Protein AF-A0A4U0VPU5-F1 (afdb_monomer)

InterPro domains:
  IPR032088 Starter unit:ACP transacylase, SAT domain [PF16073] (2-83)

Nearest PDB structures (foldseek):
  8cg5-assembly1_B  TM=8.600E-01  e=5.304E-02  Cercospora nicotianae
  8by8-assembly1_B  TM=8.426E-01  e=6.270E-02  Cercospora nicotianae
  6fij-assembly1_A  TM=8.387E-01  e=8.287E-02  Cercospora nicotianae
  4lqk-assembly2_A  TM=2.376E-01  e=9.502E+00  Vaccinia virus WR

Solvent-accessible surface area (backbone atoms only — not comparable to full-atom values): 4983 Å² total; per-residue (Å²): 130,68,65,62,57,52,57,51,42,51,57,56,72,67,53,77,88,41,67,70,55,46,52,49,52,53,52,52,49,51,52,52,54,52,54,46,69,70,43,59,73,87,55,38,72,29,51,81,91,60,94,46,68,66,52,44,62,70,56,40,73,90,40,79,41,28,68,63,52,50,52,54,54,49,52,50,40,56,52,45,65,71,73,106

Sequence (84 aa):
MTLAFKADLVRLLHIKENATLQSLFDHVSFALEDEISSLPADEQQWFPRFSTIVDLVEALDGIKGAPAVRFALLCMYQLGRWIL

pLDDT: mean 90.87, std 7.63, range [46.28, 96.31]

Organism: NCBI:txid329884

Structure (mmCIF, N/CA/C/O backbone):
data_AF-A0A4U0VPU5-F1
#
_entry.id   AF-A0A4U0VPU5-F1
#
loop_
_atom_site.group_PDB
_atom_site.id
_atom_site.type_symbol
_atom_site.label_atom_id
_atom_site.label_alt_id
_atom_site.label_comp_id
_atom_site.label_asym_id
_atom_site.label_entity_id
_atom_site.label_seq_id
_atom_site.pdbx_PDB_ins_code
_atom_site.Cartn_x
_atom_site.Cartn_y
_atom_site.Cartn_z
_atom_site.occupancy
_atom_site.B_iso_or_equiv
_atom_site.auth_seq_id
_atom_site.auth_comp_id
_atom_site.auth_asym_id
_atom_site.auth_atom_id
_atom_site.pdbx_PDB_model_num
ATOM 1 N N . MET A 1 1 ? 12.424 9.500 9.447 1.00 46.28 1 MET A N 1
ATOM 2 C CA . MET A 1 1 ? 12.990 8.295 8.792 1.00 46.28 1 MET A CA 1
ATOM 3 C C . MET A 1 1 ? 12.034 7.601 7.810 1.00 46.28 1 MET A C 1
ATOM 5 O O . MET A 1 1 ? 12.515 6.848 6.982 1.00 46.28 1 MET A O 1
ATOM 9 N N . THR A 1 2 ? 10.722 7.871 7.819 1.00 58.22 2 THR A N 1
ATOM 10 C CA . THR A 1 2 ? 9.733 7.258 6.900 1.00 58.22 2 THR A CA 1
ATOM 11 C C . THR A 1 2 ? 9.658 7.886 5.500 1.00 58.22 2 THR A C 1
ATOM 13 O O . THR A 1 2 ? 9.185 7.234 4.575 1.00 58.22 2 THR A O 1
ATOM 16 N N . LEU A 1 3 ? 10.131 9.127 5.321 1.00 62.41 3 LEU A N 1
ATOM 17 C CA . LEU A 1 3 ? 10.025 9.856 4.047 1.00 62.41 3 LEU A CA 1
ATOM 18 C C . LEU A 1 3 ? 10.855 9.228 2.912 1.00 62.41 3 LEU A C 1
ATOM 20 O O . LEU A 1 3 ? 10.403 9.191 1.773 1.00 62.41 3 LEU A O 1
ATOM 24 N N . ALA A 1 4 ? 12.049 8.713 3.233 1.00 76.81 4 ALA A N 1
ATOM 25 C CA . ALA A 1 4 ? 12.961 8.130 2.246 1.00 76.81 4 ALA A CA 1
ATOM 26 C C . ALA A 1 4 ? 12.344 6.897 1.572 1.00 76.81 4 ALA A C 1
ATOM 28 O O . ALA A 1 4 ? 12.304 6.814 0.350 1.00 76.81 4 ALA A O 1
ATOM 29 N N . PHE A 1 5 ? 11.752 6.006 2.372 1.00 85.00 5 PHE A N 1
ATOM 30 C CA . PHE A 1 5 ? 11.053 4.827 1.871 1.00 85.00 5 PHE A CA 1
ATOM 31 C C . PHE A 1 5 ? 9.896 5.186 0.925 1.00 85.00 5 PHE A C 1
ATOM 33 O O . PHE A 1 5 ? 9.778 4.580 -0.135 1.00 85.00 5 PHE A O 1
ATOM 40 N N . LYS A 1 6 ? 9.061 6.178 1.273 1.00 89.00 6 LYS A N 1
ATOM 41 C CA . LYS A 1 6 ? 7.939 6.587 0.413 1.00 89.00 6 LYS A CA 1
ATOM 42 C C . LYS A 1 6 ? 8.430 7.056 -0.953 1.00 89.00 6 LYS A C 1
ATOM 44 O O . LYS A 1 6 ? 7.923 6.602 -1.971 1.00 89.00 6 LYS A O 1
ATOM 49 N N . ALA A 1 7 ? 9.440 7.926 -0.969 1.00 90.56 7 ALA A N 1
ATOM 50 C CA . ALA A 1 7 ? 10.022 8.430 -2.209 1.00 90.56 7 ALA A CA 1
ATOM 51 C C . ALA A 1 7 ? 10.657 7.307 -3.048 1.00 90.56 7 ALA A C 1
ATOM 53 O O . ALA A 1 7 ? 10.543 7.305 -4.273 1.00 90.56 7 ALA A O 1
ATOM 54 N N . ASP A 1 8 ? 11.306 6.336 -2.404 1.00 92.88 8 ASP A N 1
ATOM 55 C CA . ASP A 1 8 ? 11.910 5.188 -3.084 1.00 92.88 8 ASP A CA 1
ATOM 56 C C . ASP A 1 8 ? 10.858 4.233 -3.660 1.00 92.88 8 ASP A C 1
ATOM 58 O O . ASP A 1 8 ? 10.997 3.790 -4.800 1.00 92.88 8 ASP A O 1
ATOM 62 N N . LEU A 1 9 ? 9.779 3.960 -2.921 1.00 93.19 9 LEU A N 1
ATOM 63 C CA . LEU A 1 9 ? 8.664 3.148 -3.405 1.00 93.19 9 LEU A CA 1
ATOM 64 C C . LEU A 1 9 ? 7.934 3.835 -4.562 1.00 93.19 9 LEU A C 1
ATOM 66 O O . LEU A 1 9 ? 7.667 3.191 -5.571 1.00 93.19 9 LEU A O 1
ATOM 70 N N . VAL A 1 10 ? 7.668 5.141 -4.470 1.00 93.88 10 VAL A N 1
ATOM 71 C CA . VAL A 1 10 ? 7.060 5.890 -5.580 1.00 93.88 10 VAL A CA 1
ATOM 72 C C . VAL A 1 10 ? 7.937 5.800 -6.825 1.00 93.88 10 VAL A C 1
ATOM 74 O O . VAL A 1 10 ? 7.423 5.507 -7.901 1.00 93.88 10 VAL A O 1
ATOM 77 N N . ARG A 1 11 ? 9.261 5.960 -6.703 1.00 93.88 11 ARG A N 1
ATOM 78 C CA . ARG A 1 11 ? 10.184 5.767 -7.836 1.00 93.88 11 ARG A CA 1
ATOM 79 C C . ARG A 1 11 ? 10.098 4.362 -8.430 1.00 93.88 11 ARG A C 1
ATOM 81 O O . ARG A 1 11 ? 10.100 4.226 -9.648 1.00 93.88 11 ARG A O 1
ATOM 88 N N . LEU A 1 12 ? 9.974 3.340 -7.588 1.00 94.31 12 LEU A N 1
ATOM 89 C CA . LEU A 1 12 ? 9.827 1.955 -8.027 1.00 94.31 12 LEU A CA 1
ATOM 90 C 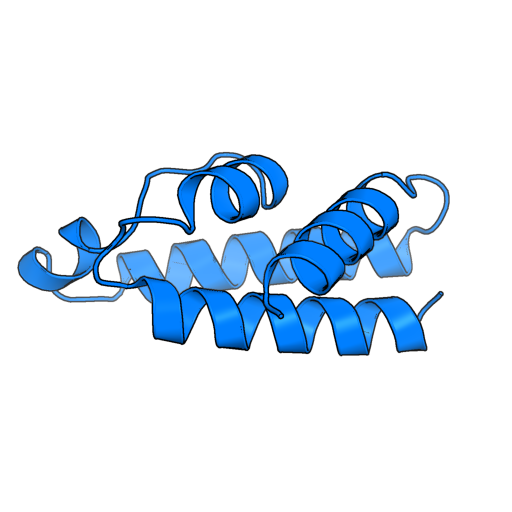C . LEU A 1 12 ? 8.507 1.717 -8.791 1.00 94.31 12 LEU A C 1
ATOM 92 O O . LEU A 1 12 ? 8.513 1.058 -9.826 1.00 94.31 12 LEU A O 1
ATOM 96 N N . LEU A 1 13 ? 7.395 2.303 -8.333 1.00 93.50 13 LEU A N 1
ATOM 97 C CA . LEU A 1 13 ? 6.065 2.200 -8.965 1.00 93.50 13 LEU A CA 1
ATOM 98 C C . LEU A 1 13 ? 5.995 2.842 -10.365 1.00 93.50 13 LEU A C 1
ATOM 100 O O . LEU A 1 13 ? 5.133 2.483 -11.180 1.00 93.50 13 LEU A O 1
ATOM 104 N N . HIS A 1 14 ? 6.899 3.783 -10.652 1.00 94.44 14 HIS A N 1
ATOM 105 C CA . HIS A 1 14 ? 7.006 4.448 -11.952 1.00 94.44 14 HIS A CA 1
ATOM 106 C C . HIS A 1 14 ? 7.729 3.609 -13.018 1.00 94.44 14 HIS A C 1
ATOM 108 O O . HIS A 1 14 ? 7.645 3.958 -14.192 1.00 94.44 14 HIS A O 1
ATOM 114 N N . ILE A 1 15 ? 8.396 2.507 -12.655 1.00 93.75 15 ILE A N 1
ATOM 115 C CA . ILE A 1 15 ? 9.066 1.618 -13.617 1.00 93.75 15 ILE A CA 1
ATOM 116 C C . ILE A 1 15 ? 8.003 0.801 -14.352 1.00 93.75 15 ILE A C 1
ATOM 118 O O . ILE A 1 15 ? 7.443 -0.130 -13.778 1.00 93.75 15 ILE A O 1
ATOM 122 N N . LYS A 1 16 ? 7.710 1.140 -15.611 1.00 91.62 16 LYS A N 1
ATOM 123 C CA . LYS A 1 16 ? 6.650 0.491 -16.411 1.00 91.62 16 LYS A CA 1
ATOM 124 C C . LYS A 1 16 ? 7.170 -0.604 -17.335 1.00 91.62 16 LYS A C 1
ATOM 126 O O . LYS A 1 16 ? 6.389 -1.403 -17.839 1.00 91.62 16 LYS A O 1
ATOM 131 N N . GLU A 1 17 ? 8.481 -0.678 -17.520 1.00 93.25 17 GLU A N 1
ATOM 132 C CA . GLU A 1 17 ? 9.134 -1.586 -18.462 1.00 93.25 17 GLU A CA 1
ATOM 133 C C . GLU A 1 17 ? 9.314 -3.013 -17.913 1.00 93.25 17 GLU A C 1
ATOM 135 O O . GLU A 1 17 ? 9.700 -3.913 -18.656 1.00 93.25 17 GLU A O 1
ATOM 140 N N . ASN A 1 18 ? 9.028 -3.250 -16.627 1.00 94.38 18 ASN A N 1
ATOM 141 C CA . ASN A 1 18 ? 9.171 -4.559 -15.988 1.00 94.38 18 ASN A CA 1
ATOM 142 C C . ASN A 1 18 ? 7.795 -5.188 -15.702 1.00 94.38 18 ASN A C 1
ATOM 144 O O . ASN A 1 18 ? 7.124 -4.830 -14.735 1.00 94.38 18 ASN A O 1
ATOM 148 N N . ALA A 1 19 ? 7.392 -6.153 -16.535 1.00 95.12 19 ALA A N 1
ATOM 149 C CA . ALA A 1 19 ? 6.094 -6.826 -16.435 1.00 95.12 19 ALA A CA 1
ATOM 150 C C . ALA A 1 19 ? 5.905 -7.603 -15.118 1.00 95.12 19 ALA A C 1
ATOM 152 O O . ALA A 1 19 ? 4.814 -7.593 -14.552 1.00 95.12 19 ALA A O 1
ATOM 153 N N . THR A 1 20 ? 6.962 -8.234 -14.598 1.00 95.44 20 THR A N 1
ATOM 154 C CA . THR A 1 20 ? 6.920 -8.950 -13.311 1.00 95.44 20 THR A CA 1
ATOM 155 C C . THR A 1 20 ? 6.679 -7.979 -12.160 1.00 95.44 20 THR A C 1
ATOM 157 O O . THR A 1 20 ? 5.889 -8.254 -11.259 1.00 95.44 20 THR A O 1
ATOM 160 N N . LEU A 1 21 ? 7.332 -6.817 -12.211 1.00 94.75 21 LEU A N 1
ATOM 161 C CA . LEU A 1 21 ? 7.172 -5.764 -11.219 1.00 94.75 21 LEU A CA 1
ATOM 162 C C . LEU A 1 21 ? 5.765 -5.145 -11.276 1.00 94.75 21 LEU A C 1
ATOM 164 O O . LEU A 1 21 ? 5.156 -4.949 -10.229 1.00 94.75 21 LEU A O 1
ATOM 168 N N . GLN A 1 22 ? 5.220 -4.903 -12.475 1.00 95.44 22 GLN A N 1
ATOM 169 C CA . GLN A 1 22 ? 3.829 -4.450 -12.617 1.00 95.44 22 GLN A CA 1
ATOM 170 C C . GLN A 1 22 ? 2.844 -5.487 -12.062 1.00 95.44 22 GLN A C 1
ATOM 172 O O . GLN A 1 22 ? 1.997 -5.135 -11.249 1.00 95.44 22 GLN A O 1
ATOM 177 N N . SER A 1 23 ? 3.020 -6.773 -12.392 1.00 95.44 23 SER A N 1
ATOM 178 C CA . SER A 1 23 ? 2.166 -7.845 -11.861 1.00 95.44 23 SER A CA 1
ATOM 179 C C . SER A 1 23 ? 2.221 -7.946 -10.333 1.00 95.44 23 SER A C 1
ATOM 181 O O . SER A 1 23 ? 1.189 -8.182 -9.706 1.00 95.44 23 SER A O 1
ATOM 183 N N . LEU A 1 24 ? 3.391 -7.728 -9.715 1.00 94.62 24 LEU A N 1
ATOM 184 C CA . LEU A 1 24 ? 3.499 -7.636 -8.257 1.00 94.62 24 LEU A CA 1
ATOM 185 C C . LEU A 1 24 ? 2.630 -6.494 -7.715 1.00 94.62 24 LEU A C 1
ATOM 187 O O . LEU A 1 24 ? 1.884 -6.701 -6.762 1.00 94.62 24 LEU A O 1
ATOM 191 N N . PHE A 1 25 ? 2.731 -5.297 -8.294 1.00 94.44 25 PHE A N 1
ATOM 192 C CA . PHE A 1 25 ? 1.985 -4.131 -7.819 1.00 94.44 25 PHE A CA 1
ATOM 193 C C . PHE A 1 25 ? 0.477 -4.285 -7.995 1.00 94.44 25 PHE A C 1
ATOM 195 O O . PHE A 1 25 ? -0.271 -3.922 -7.086 1.00 94.44 25 PHE A O 1
ATOM 202 N N . ASP A 1 26 ? 0.033 -4.868 -9.106 1.00 94.31 26 ASP A N 1
ATOM 203 C CA . ASP A 1 26 ? -1.383 -5.147 -9.349 1.00 94.31 26 ASP A CA 1
ATOM 204 C C . ASP A 1 26 ? -1.925 -6.150 -8.320 1.00 94.31 26 ASP A C 1
ATOM 206 O O . ASP A 1 26 ? -2.956 -5.905 -7.693 1.00 94.31 26 ASP A O 1
ATOM 210 N N . HIS A 1 27 ? -1.190 -7.239 -8.063 1.00 94.81 27 HIS A N 1
ATOM 211 C CA . HIS A 1 27 ? -1.578 -8.222 -7.050 1.00 94.81 27 HIS A CA 1
ATOM 212 C C . HIS A 1 27 ? -1.593 -7.643 -5.634 1.00 94.81 27 HIS A C 1
ATOM 214 O O . HIS A 1 27 ? -2.503 -7.949 -4.868 1.00 94.81 27 HIS A O 1
ATOM 220 N N . VAL A 1 28 ? -0.616 -6.808 -5.269 1.00 93.62 28 VAL A N 1
ATOM 221 C CA . VAL A 1 28 ? -0.598 -6.165 -3.946 1.00 93.62 28 VAL A CA 1
ATOM 222 C C . VAL A 1 28 ? -1.748 -5.169 -3.804 1.00 93.62 28 VAL A C 1
ATOM 224 O O . VAL A 1 28 ? -2.366 -5.125 -2.744 1.00 93.62 28 VAL A O 1
ATOM 227 N N . SER A 1 29 ? -2.062 -4.402 -4.853 1.00 93.81 29 SER A N 1
ATOM 228 C CA . SER A 1 29 ? -3.207 -3.478 -4.850 1.00 93.81 29 SER A CA 1
ATOM 229 C C . SER A 1 29 ? -4.506 -4.231 -4.604 1.00 93.81 29 SER A C 1
ATOM 231 O O . SER A 1 29 ? -5.232 -3.909 -3.667 1.00 93.81 29 SER A O 1
ATOM 233 N N . PHE A 1 30 ? -4.738 -5.293 -5.377 1.00 94.31 30 PHE A N 1
ATOM 234 C CA . PHE A 1 30 ? -5.917 -6.138 -5.233 1.00 94.31 30 PHE A CA 1
ATOM 235 C C . PHE A 1 30 ? -6.001 -6.784 -3.844 1.00 94.31 30 PHE A C 1
ATOM 237 O O . PHE A 1 30 ? -7.045 -6.729 -3.205 1.00 94.31 30 PHE A O 1
ATOM 244 N N . ALA A 1 31 ? -4.899 -7.352 -3.345 1.00 94.44 31 ALA A N 1
ATOM 245 C CA . ALA A 1 31 ? -4.874 -7.994 -2.032 1.00 94.44 31 ALA A CA 1
ATOM 246 C C . ALA A 1 31 ? -5.141 -7.004 -0.887 1.00 94.44 31 ALA A C 1
ATOM 248 O O . ALA A 1 31 ? -5.800 -7.358 0.084 1.00 94.44 31 ALA A O 1
ATOM 249 N N . LEU A 1 32 ? -4.652 -5.763 -0.990 1.00 93.75 32 LEU A N 1
ATOM 250 C CA . LEU A 1 32 ? -4.944 -4.722 -0.003 1.00 93.75 32 LEU A CA 1
ATOM 251 C C . LEU A 1 32 ? -6.419 -4.318 -0.025 1.00 93.75 32 LEU A C 1
ATOM 253 O O . LEU A 1 32 ? -7.013 -4.157 1.038 1.00 93.75 32 LEU A O 1
ATOM 257 N N . GLU A 1 33 ? -7.004 -4.145 -1.210 1.00 93.25 33 GLU A N 1
ATOM 258 C CA . GLU A 1 33 ? -8.427 -3.826 -1.348 1.00 93.25 33 GLU A CA 1
ATOM 259 C C . GLU A 1 33 ? -9.319 -4.948 -0.808 1.00 93.25 33 GLU A C 1
ATOM 261 O O . GLU A 1 33 ? -10.273 -4.663 -0.082 1.00 93.25 33 GLU A O 1
ATOM 266 N N . ASP A 1 34 ? -8.994 -6.205 -1.119 1.00 95.06 34 ASP A N 1
ATOM 267 C CA . ASP A 1 34 ? -9.714 -7.38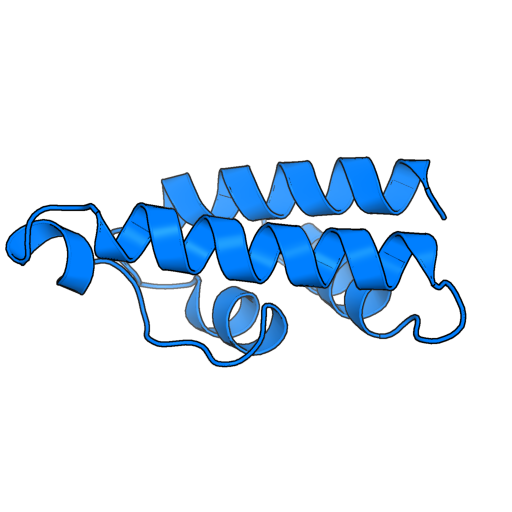7 -0.637 1.00 95.06 34 ASP A CA 1
ATOM 268 C C . ASP A 1 34 ? -9.629 -7.509 0.892 1.00 95.06 34 ASP A C 1
ATOM 270 O O . ASP A 1 34 ? -10.657 -7.592 1.568 1.00 95.06 34 ASP A O 1
ATOM 274 N N . GLU A 1 35 ? -8.421 -7.390 1.455 1.00 94.62 35 GLU A N 1
ATOM 275 C CA . GLU A 1 35 ? -8.205 -7.456 2.902 1.00 94.62 35 GLU A CA 1
ATOM 276 C C . GLU A 1 35 ? -8.968 -6.340 3.623 1.00 94.62 35 GLU A C 1
ATOM 278 O O . GLU A 1 35 ? -9.704 -6.616 4.569 1.00 94.62 35 GLU A O 1
ATOM 283 N N . ILE A 1 36 ? -8.869 -5.089 3.151 1.00 93.56 36 ILE A N 1
ATOM 284 C CA . ILE A 1 36 ? -9.604 -3.959 3.740 1.00 93.56 36 ILE A CA 1
ATOM 285 C C . ILE A 1 36 ? -11.111 -4.200 3.635 1.00 93.56 36 ILE A C 1
ATOM 287 O O . ILE A 1 36 ? -11.823 -3.984 4.612 1.00 93.56 36 ILE A O 1
ATOM 291 N N . SER A 1 37 ? -11.606 -4.681 2.494 1.00 93.62 37 SER A N 1
ATOM 292 C CA . SER A 1 37 ? -13.037 -4.951 2.287 1.00 93.62 37 SER A CA 1
ATOM 293 C C . SER A 1 37 ? -13.571 -6.076 3.178 1.00 93.62 37 SER A C 1
ATOM 295 O O . SER A 1 37 ? -14.767 -6.102 3.474 1.00 93.62 37 SER A O 1
ATOM 297 N N . SER A 1 38 ? -12.699 -6.981 3.630 1.00 95.75 38 SER A N 1
ATOM 298 C CA . SER A 1 38 ? -13.043 -8.071 4.548 1.00 95.75 38 SER A CA 1
ATOM 299 C C . SER A 1 38 ? -13.183 -7.629 6.015 1.00 95.75 38 SER A C 1
ATOM 301 O O . SER A 1 38 ? -13.801 -8.337 6.815 1.00 95.75 38 SER A O 1
ATOM 303 N N . LEU A 1 39 ? -12.652 -6.453 6.378 1.00 95.25 39 LEU A N 1
ATOM 304 C CA . LEU A 1 39 ? -12.701 -5.930 7.745 1.00 95.25 39 LEU A CA 1
ATOM 305 C C . LEU A 1 39 ? -14.121 -5.499 8.157 1.00 95.25 39 LEU A C 1
ATOM 307 O O . LEU A 1 39 ? -14.942 -5.152 7.304 1.00 95.25 39 LEU A O 1
ATOM 311 N N . PRO A 1 40 ? -14.426 -5.419 9.466 1.00 96.31 40 PRO A N 1
ATOM 312 C CA . PRO A 1 40 ? -15.646 -4.776 9.949 1.00 96.31 40 PRO A CA 1
ATOM 313 C C . PRO A 1 40 ? -15.751 -3.323 9.464 1.00 96.31 40 PRO A C 1
ATOM 315 O O . PRO A 1 40 ? -14.748 -2.614 9.403 1.00 96.31 40 PRO A O 1
ATOM 318 N N . ALA A 1 41 ? -16.966 -2.837 9.190 1.00 93.56 41 ALA A N 1
ATOM 319 C CA . ALA A 1 41 ? -17.193 -1.480 8.671 1.00 93.56 41 ALA A CA 1
ATOM 320 C C . ALA A 1 41 ? -16.525 -0.375 9.521 1.00 93.56 41 ALA A C 1
ATOM 322 O O . ALA A 1 41 ? -16.005 0.606 8.985 1.00 93.56 41 ALA A O 1
ATOM 323 N N . ASP A 1 42 ? -16.472 -0.569 10.842 1.00 94.12 42 ASP A N 1
ATOM 324 C CA . ASP A 1 42 ? -15.832 0.357 11.779 1.00 94.12 42 ASP A CA 1
ATOM 325 C C . ASP A 1 42 ? -14.302 0.416 11.658 1.00 94.12 42 ASP A C 1
ATOM 327 O O . ASP A 1 42 ? -13.691 1.388 12.114 1.00 94.12 42 ASP A O 1
ATOM 331 N N . GLU A 1 43 ? -13.681 -0.601 11.065 1.00 93.31 43 GLU A N 1
ATOM 332 C CA . GLU A 1 43 ? -12.246 -0.677 10.789 1.00 93.31 43 GLU A CA 1
ATOM 333 C C . GLU A 1 43 ? -11.933 -0.272 9.348 1.00 93.31 43 GLU A C 1
ATOM 335 O O . GLU A 1 43 ? -10.925 0.391 9.117 1.00 93.31 43 GLU A O 1
ATOM 340 N N . GLN A 1 44 ? -12.827 -0.552 8.392 1.00 93.25 44 GLN A N 1
ATOM 341 C CA . GLN A 1 44 ? -12.690 -0.095 7.001 1.00 93.25 44 GLN A CA 1
ATOM 342 C C . GLN A 1 44 ? -12.490 1.424 6.911 1.00 93.25 44 GLN A C 1
ATOM 344 O O . GLN A 1 44 ? -11.644 1.903 6.158 1.00 93.25 44 GLN A O 1
ATOM 349 N N . GLN A 1 45 ? -13.200 2.195 7.743 1.00 92.44 45 GLN A N 1
ATOM 350 C CA . GLN A 1 45 ? -13.065 3.658 7.806 1.00 92.44 45 GLN A CA 1
ATOM 351 C C . GLN A 1 45 ? -11.678 4.144 8.279 1.00 92.44 45 GLN A C 1
ATOM 353 O O . GLN A 1 45 ? -11.397 5.341 8.232 1.00 92.44 45 GLN A O 1
ATOM 358 N N . TRP A 1 46 ? -10.805 3.257 8.776 1.00 93.88 46 TRP A N 1
ATOM 359 C CA . TRP A 1 46 ? -9.435 3.611 9.168 1.00 93.88 46 TRP A CA 1
ATOM 360 C C . TRP A 1 46 ? -8.496 3.747 7.971 1.00 93.88 46 TRP A C 1
ATOM 362 O O . TRP A 1 46 ? -7.375 4.239 8.149 1.00 93.88 46 TRP A O 1
ATOM 372 N N . PHE A 1 47 ? -8.937 3.304 6.793 1.00 92.56 47 PHE A N 1
ATOM 373 C CA . PHE A 1 47 ? -8.168 3.274 5.561 1.00 92.56 47 PHE A CA 1
ATOM 374 C C . PHE A 1 47 ? -8.761 4.257 4.540 1.00 92.56 47 PHE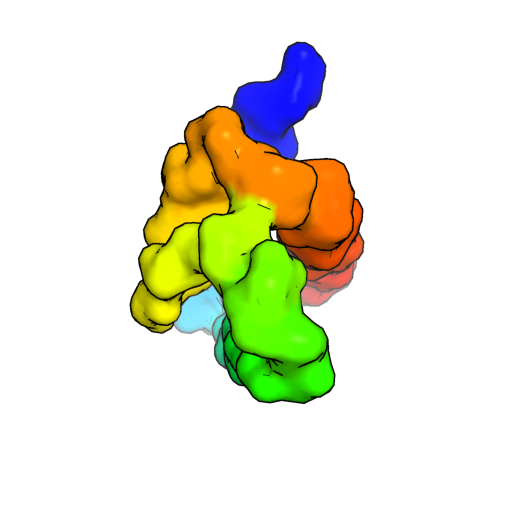 A C 1
ATOM 376 O O . PHE A 1 47 ? -9.980 4.424 4.462 1.00 92.56 47 PHE A O 1
ATOM 383 N N . PRO A 1 48 ? -7.915 4.946 3.760 1.00 90.50 48 PRO A N 1
ATOM 384 C CA . PRO A 1 48 ? -8.376 5.827 2.705 1.00 90.50 48 PRO A CA 1
ATOM 385 C C . PRO A 1 48 ? -8.879 4.990 1.530 1.00 90.50 48 PRO A C 1
ATOM 387 O O . PRO A 1 48 ? -8.421 3.873 1.298 1.00 90.50 48 PRO A O 1
ATOM 390 N N . ARG A 1 49 ? -9.774 5.569 0.731 1.00 88.69 49 ARG A N 1
ATOM 391 C CA . ARG A 1 49 ? -10.024 5.051 -0.615 1.00 88.69 49 ARG A CA 1
ATOM 392 C C . ARG A 1 49 ? -8.817 5.380 -1.486 1.00 88.69 49 ARG A C 1
ATOM 394 O O . ARG A 1 49 ? -8.334 6.510 -1.445 1.00 88.69 49 ARG A O 1
ATOM 401 N N . PHE A 1 50 ? -8.365 4.421 -2.277 1.00 91.19 50 PHE A N 1
ATOM 402 C CA . PHE A 1 50 ? -7.280 4.598 -3.234 1.00 91.19 50 PHE A CA 1
ATOM 403 C C . PHE A 1 50 ? -7.665 3.927 -4.553 1.00 91.19 50 PHE A C 1
ATOM 405 O O . PHE A 1 50 ? -8.483 3.014 -4.559 1.00 91.19 50 PHE A O 1
ATOM 412 N N . SER A 1 51 ? -7.147 4.434 -5.673 1.00 87.12 51 SER A N 1
ATOM 413 C CA . SER A 1 51 ? -7.261 3.772 -6.986 1.00 87.12 51 SER A CA 1
ATOM 414 C C . SER A 1 51 ? -5.912 3.221 -7.446 1.00 87.12 51 SER A C 1
ATOM 416 O O . SER A 1 51 ? -5.844 2.374 -8.331 1.00 87.12 51 SER A O 1
ATOM 418 N N . THR A 1 52 ? -4.825 3.718 -6.852 1.00 89.69 52 THR A N 1
ATOM 419 C CA . THR A 1 52 ? -3.458 3.264 -7.086 1.00 89.69 52 THR A CA 1
ATOM 420 C C . THR A 1 52 ? -2.677 3.195 -5.772 1.00 89.69 52 THR A C 1
ATOM 422 O O . THR A 1 52 ? -2.981 3.896 -4.804 1.00 89.69 52 THR A O 1
ATOM 425 N N . ILE A 1 53 ? -1.601 2.399 -5.741 1.00 92.56 53 ILE A N 1
ATOM 426 C CA . ILE A 1 53 ? -0.666 2.384 -4.600 1.00 92.56 53 ILE A CA 1
ATOM 427 C C . ILE A 1 53 ? -0.030 3.761 -4.369 1.00 92.56 53 ILE A C 1
ATOM 429 O O . ILE A 1 53 ? 0.291 4.095 -3.231 1.00 92.56 53 ILE A O 1
ATOM 433 N N . VAL A 1 54 ? 0.148 4.572 -5.417 1.00 92.12 54 VAL A N 1
ATOM 434 C CA . VAL A 1 54 ? 0.694 5.931 -5.278 1.00 92.12 54 VAL A CA 1
ATOM 435 C C . VAL A 1 54 ? -0.235 6.780 -4.409 1.00 92.12 54 VAL A C 1
ATOM 437 O O . VAL A 1 54 ? 0.232 7.343 -3.419 1.00 92.12 54 VAL A O 1
ATOM 440 N N . ASP A 1 55 ? -1.544 6.761 -4.685 1.00 91.31 55 ASP A N 1
ATOM 441 C CA . ASP A 1 55 ? -2.547 7.469 -3.874 1.00 91.31 55 ASP A CA 1
ATOM 442 C C . ASP A 1 55 ? -2.500 7.006 -2.409 1.00 91.31 55 ASP A C 1
ATOM 444 O O . ASP A 1 55 ? -2.557 7.810 -1.475 1.00 91.31 55 ASP A O 1
ATOM 448 N N . LEU A 1 56 ? -2.343 5.694 -2.193 1.00 91.62 56 LEU A N 1
ATOM 449 C CA . LEU A 1 56 ? -2.256 5.105 -0.858 1.00 91.62 56 LEU A CA 1
ATOM 450 C C . LEU A 1 56 ? -0.991 5.548 -0.101 1.00 91.62 56 LEU A C 1
ATOM 452 O O . LEU A 1 56 ? -1.048 5.794 1.105 1.00 91.62 56 LEU A O 1
ATOM 456 N N . VAL A 1 57 ? 0.153 5.669 -0.783 1.00 92.06 57 VAL A N 1
ATOM 457 C CA . VAL 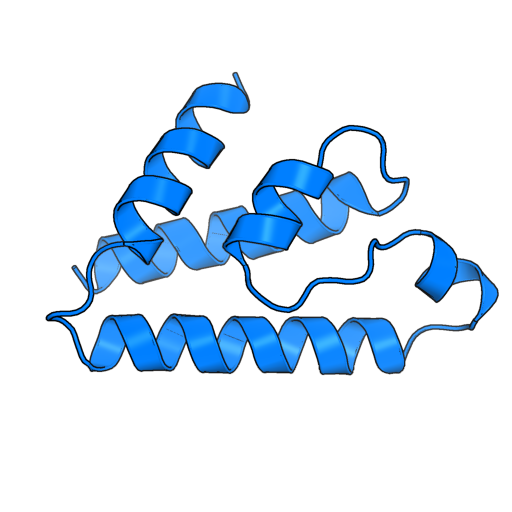A 1 57 ? 1.421 6.148 -0.196 1.00 92.06 57 VAL A CA 1
ATOM 458 C C . VAL A 1 57 ? 1.317 7.619 0.227 1.00 92.06 57 VAL A C 1
ATOM 460 O O . VAL A 1 57 ? 1.835 7.996 1.291 1.00 92.06 57 VAL A O 1
ATOM 463 N N . GLU A 1 58 ? 0.646 8.440 -0.581 1.00 89.75 58 GLU A N 1
ATOM 464 C CA . GLU A 1 58 ? 0.399 9.857 -0.299 1.00 89.75 58 GLU A CA 1
ATOM 465 C C . GLU A 1 58 ? -0.573 10.036 0.874 1.00 89.75 58 GLU A C 1
ATOM 467 O O . GLU A 1 58 ? -0.285 10.795 1.801 1.00 89.75 58 GLU A O 1
ATOM 472 N N . ALA A 1 59 ? -1.656 9.254 0.910 1.00 89.69 59 ALA A N 1
ATOM 473 C CA . ALA A 1 59 ? -2.661 9.280 1.976 1.00 89.69 59 ALA A CA 1
ATOM 474 C C . ALA A 1 59 ? -2.224 8.574 3.277 1.00 89.69 59 ALA A C 1
ATOM 476 O O . ALA A 1 59 ? -2.949 8.575 4.270 1.00 89.69 59 ALA A O 1
ATOM 477 N N . LEU A 1 60 ? -1.038 7.963 3.302 1.00 86.56 60 LEU A N 1
ATOM 478 C CA . LEU A 1 60 ? -0.551 7.158 4.425 1.00 86.56 60 LEU A CA 1
ATOM 479 C C . LEU A 1 60 ? -0.338 7.963 5.718 1.00 86.56 60 LEU A C 1
ATOM 481 O O . LEU A 1 60 ? -0.288 7.398 6.813 1.00 86.56 60 LEU A O 1
ATOM 485 N N . ASP A 1 61 ? -0.125 9.275 5.606 1.00 85.31 61 ASP A N 1
ATOM 486 C CA . ASP A 1 61 ? 0.093 10.132 6.767 1.00 85.31 61 ASP A CA 1
ATOM 487 C C . ASP A 1 61 ? -1.247 10.619 7.327 1.00 85.31 61 ASP A C 1
ATOM 489 O O . ASP A 1 61 ? -2.017 11.285 6.649 1.00 85.31 61 ASP A O 1
ATOM 493 N N . GLY A 1 62 ? -1.518 10.285 8.591 1.00 80.06 62 GLY A N 1
ATOM 494 C CA . GLY A 1 62 ? -2.712 10.745 9.308 1.00 80.06 62 GLY A CA 1
ATOM 495 C C . GLY A 1 62 ? -3.870 9.748 9.370 1.00 80.06 62 GLY A C 1
ATOM 496 O O . GLY A 1 62 ? -4.816 9.993 10.113 1.00 80.06 62 GLY A O 1
ATOM 497 N N . ILE A 1 63 ? -3.792 8.605 8.679 1.00 89.25 63 ILE A N 1
ATOM 498 C CA . ILE A 1 63 ? -4.820 7.554 8.770 1.00 89.25 63 ILE A CA 1
ATOM 499 C C . ILE A 1 63 ? -4.586 6.644 9.984 1.00 89.25 63 ILE A C 1
ATOM 501 O O . ILE A 1 63 ? -3.447 6.345 10.357 1.00 89.25 63 ILE A O 1
ATOM 505 N N . LYS A 1 64 ? -5.668 6.155 10.597 1.00 90.19 64 LYS A N 1
ATOM 506 C CA . LYS A 1 64 ? -5.586 5.262 11.766 1.00 90.19 64 LYS A CA 1
ATOM 507 C C . LYS A 1 64 ? -4.968 3.904 11.406 1.00 90.19 64 LYS A C 1
ATOM 509 O O . LYS A 1 64 ? -4.192 3.366 12.190 1.00 90.19 64 LYS A O 1
ATOM 514 N N . GLY A 1 65 ? -5.218 3.409 10.191 1.00 88.38 65 GLY A N 1
ATOM 515 C CA . GLY A 1 65 ? -4.638 2.169 9.661 1.00 88.38 65 GLY A CA 1
ATOM 516 C C . GLY A 1 65 ? -3.174 2.279 9.210 1.00 88.38 65 GLY A C 1
ATOM 517 O O . GLY A 1 65 ? -2.611 1.307 8.707 1.00 88.38 65 GLY A O 1
ATOM 518 N N . ALA A 1 66 ? -2.524 3.437 9.381 1.00 89.25 66 ALA A N 1
ATOM 519 C CA . ALA A 1 66 ? -1.218 3.706 8.781 1.00 89.25 66 ALA A CA 1
ATOM 520 C C . ALA A 1 66 ? -0.109 2.702 9.153 1.00 89.25 66 ALA A C 1
ATOM 522 O O . ALA A 1 66 ? 0.723 2.433 8.288 1.00 89.25 66 ALA A O 1
ATOM 523 N N . PRO A 1 67 ? -0.025 2.146 10.382 1.00 89.31 67 PRO A N 1
ATOM 524 C CA . PRO A 1 67 ? 0.994 1.145 10.703 1.00 89.31 67 PRO A CA 1
ATOM 525 C C . PRO A 1 67 ? 0.878 -0.133 9.862 1.00 89.31 67 PRO A C 1
ATOM 527 O O . PRO A 1 67 ? 1.890 -0.602 9.343 1.00 89.31 67 PRO A O 1
ATOM 530 N N . ALA A 1 68 ? -0.341 -0.652 9.681 1.00 89.56 68 ALA A N 1
ATOM 531 C CA . ALA A 1 68 ? -0.591 -1.861 8.898 1.00 89.56 68 ALA A CA 1
ATOM 532 C C . ALA A 1 68 ? -0.255 -1.633 7.419 1.00 89.56 68 ALA A C 1
ATOM 534 O O . ALA A 1 68 ? 0.520 -2.384 6.826 1.00 89.56 68 ALA A O 1
ATOM 535 N N . VAL A 1 69 ? -0.738 -0.519 6.858 1.00 91.38 69 VAL A N 1
ATOM 536 C CA . VAL A 1 69 ? -0.447 -0.150 5.468 1.00 91.38 69 VAL A CA 1
ATOM 537 C C . VAL A 1 69 ? 1.053 0.084 5.266 1.00 91.38 69 VAL A C 1
ATOM 539 O O . VAL A 1 69 ? 1.628 -0.421 4.309 1.00 91.38 69 VAL A O 1
ATOM 542 N N . ARG A 1 70 ? 1.741 0.780 6.186 1.00 91.44 70 ARG A N 1
ATOM 543 C CA . ARG A 1 70 ? 3.201 0.993 6.099 1.00 91.44 70 ARG A CA 1
ATOM 544 C C . ARG A 1 70 ? 3.970 -0.317 6.019 1.00 91.44 70 ARG A C 1
ATOM 546 O O . ARG A 1 70 ? 4.919 -0.395 5.246 1.00 91.44 70 ARG A O 1
ATOM 553 N N . PHE A 1 71 ? 3.582 -1.312 6.811 1.00 90.69 71 PHE A N 1
ATOM 554 C CA . PHE A 1 71 ? 4.236 -2.614 6.794 1.00 90.69 71 PHE A CA 1
ATOM 555 C C . PHE A 1 71 ? 4.037 -3.318 5.447 1.00 90.69 71 PHE A C 1
ATOM 557 O O . PHE A 1 71 ? 5.018 -3.724 4.825 1.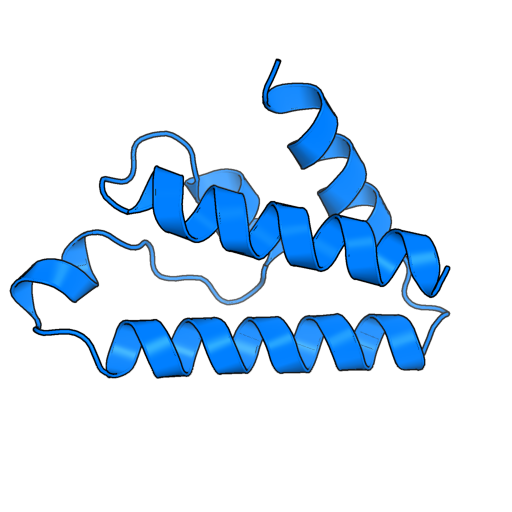00 90.69 71 PHE A O 1
ATOM 564 N N . ALA A 1 72 ? 2.800 -3.365 4.944 1.00 92.75 72 ALA A N 1
ATOM 565 C CA . ALA A 1 72 ? 2.499 -3.954 3.641 1.00 92.75 72 ALA A CA 1
ATOM 566 C C . ALA A 1 72 ? 3.266 -3.266 2.495 1.00 92.75 72 ALA A C 1
ATOM 568 O O . ALA A 1 72 ? 3.899 -3.930 1.672 1.00 92.75 72 ALA A O 1
ATOM 569 N N . LEU A 1 73 ? 3.288 -1.929 2.484 1.00 93.44 73 LEU A N 1
ATOM 570 C CA . LEU A 1 73 ? 4.028 -1.148 1.491 1.00 93.44 73 LEU A CA 1
ATOM 571 C C . LEU A 1 73 ? 5.549 -1.379 1.593 1.00 93.44 73 LEU A C 1
ATOM 573 O O . LEU A 1 73 ? 6.237 -1.403 0.572 1.00 93.44 73 LEU A O 1
ATOM 577 N N . LEU A 1 74 ? 6.090 -1.557 2.804 1.00 93.50 74 LEU A N 1
ATOM 578 C CA . LEU A 1 74 ? 7.510 -1.858 3.009 1.00 93.50 74 LEU A CA 1
ATOM 579 C C . LEU A 1 74 ? 7.876 -3.238 2.458 1.00 93.50 74 LEU A C 1
ATOM 581 O O . LEU A 1 74 ? 8.892 -3.366 1.774 1.00 93.50 74 LEU A O 1
ATOM 585 N N . CYS A 1 75 ? 7.042 -4.248 2.708 1.00 93.25 75 CYS A N 1
ATOM 586 C CA . CYS A 1 75 ? 7.221 -5.581 2.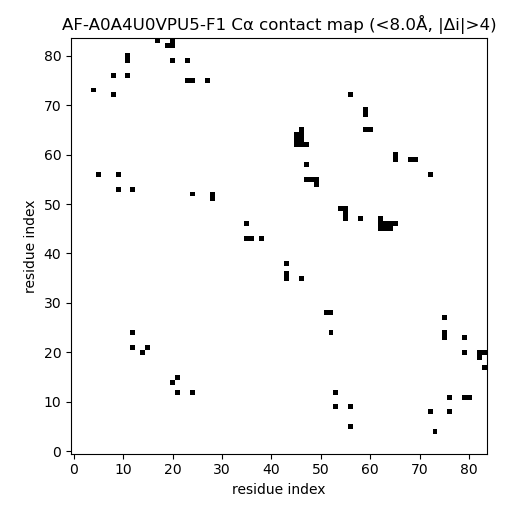138 1.00 93.25 75 CYS A CA 1
ATOM 587 C C . CYS A 1 75 ? 7.162 -5.544 0.607 1.00 93.25 75 CYS A C 1
ATOM 589 O O . CYS A 1 75 ? 8.049 -6.083 -0.052 1.00 93.25 75 CYS A O 1
ATOM 591 N N . MET A 1 76 ? 6.183 -4.842 0.031 1.00 94.38 76 MET A N 1
ATOM 592 C CA . MET A 1 76 ? 6.093 -4.652 -1.419 1.00 94.38 76 MET A CA 1
ATOM 593 C C . MET A 1 76 ? 7.347 -3.989 -1.993 1.00 94.38 76 MET A C 1
ATOM 595 O O . MET A 1 76 ? 7.860 -4.438 -3.014 1.00 94.38 76 MET A O 1
ATOM 599 N N . TYR A 1 77 ? 7.874 -2.951 -1.340 1.00 94.88 77 TYR A N 1
ATOM 600 C CA . TYR A 1 77 ? 9.119 -2.316 -1.770 1.00 94.88 77 TYR A CA 1
ATOM 601 C C . TYR A 1 77 ? 10.303 -3.281 -1.734 1.00 94.88 77 TYR A C 1
ATOM 603 O O . TYR A 1 77 ? 11.067 -3.332 -2.693 1.00 94.88 77 TYR A O 1
ATOM 611 N N . GLN A 1 78 ? 10.457 -4.060 -0.661 1.00 94.00 78 GLN A N 1
ATOM 612 C CA . GLN A 1 78 ? 11.532 -5.049 -0.548 1.00 94.00 78 GLN A CA 1
ATOM 613 C C . GLN A 1 78 ? 11.439 -6.113 -1.648 1.00 94.00 78 GLN A C 1
ATOM 615 O O . GLN A 1 78 ? 12.449 -6.420 -2.279 1.00 94.00 78 GLN A O 1
ATOM 620 N N . LEU A 1 79 ? 10.234 -6.620 -1.925 1.00 94.94 79 LEU A N 1
ATOM 621 C CA . LEU A 1 79 ? 9.990 -7.577 -3.007 1.00 94.94 79 LEU A CA 1
ATOM 622 C C . LEU A 1 79 ? 10.257 -6.960 -4.381 1.00 94.94 79 LEU A C 1
ATOM 624 O O . LEU A 1 79 ? 10.955 -7.550 -5.199 1.00 94.94 79 LEU A O 1
ATOM 628 N N . GLY A 1 80 ? 9.768 -5.748 -4.630 1.00 94.62 80 GLY A N 1
ATOM 629 C CA . GLY A 1 80 ? 9.998 -5.073 -5.900 1.00 94.62 80 GLY A CA 1
ATOM 630 C C . GLY A 1 80 ? 11.474 -4.726 -6.125 1.00 94.62 80 GLY A C 1
ATOM 631 O O . GLY A 1 80 ? 11.961 -4.842 -7.243 1.00 94.62 80 GLY A O 1
ATOM 632 N N . ARG A 1 81 ? 12.221 -4.388 -5.066 1.00 94.50 81 ARG A N 1
ATOM 633 C CA . ARG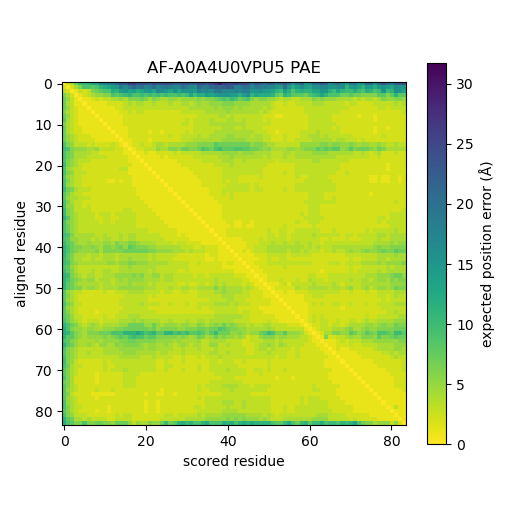 A 1 81 ? 13.683 -4.196 -5.108 1.00 94.50 81 ARG A CA 1
ATOM 634 C C . ARG A 1 81 ? 14.468 -5.481 -5.340 1.00 94.50 81 ARG A C 1
ATOM 636 O O . ARG A 1 81 ? 15.608 -5.389 -5.773 1.00 94.50 81 ARG A O 1
ATOM 643 N N . TRP A 1 82 ? 13.898 -6.632 -4.997 1.00 93.69 82 TRP A N 1
ATOM 644 C CA . TRP A 1 82 ? 14.480 -7.940 -5.285 1.00 93.69 82 TRP A CA 1
ATOM 645 C C . TRP A 1 82 ? 14.229 -8.377 -6.736 1.00 93.69 82 TR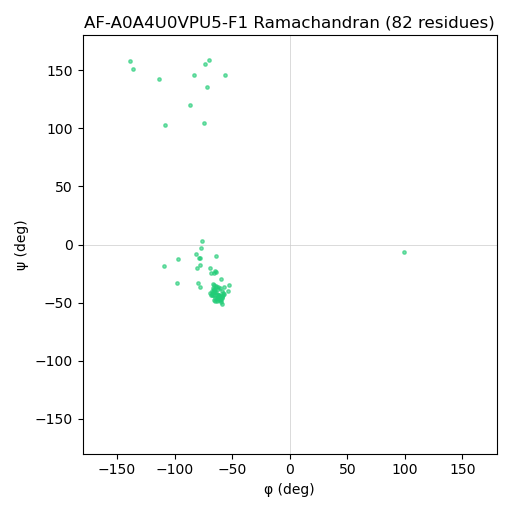P A C 1
ATOM 647 O O . TRP A 1 82 ? 15.059 -9.065 -7.319 1.00 93.69 82 TRP A O 1
ATOM 657 N N . ILE A 1 83 ? 13.081 -7.994 -7.306 1.00 92.00 83 ILE A N 1
ATOM 658 C CA . ILE A 1 83 ? 12.697 -8.302 -8.694 1.00 92.00 83 ILE A CA 1
ATOM 659 C C . ILE A 1 83 ? 13.406 -7.396 -9.709 1.00 92.00 83 ILE A C 1
ATOM 661 O O . ILE A 1 83 ? 13.686 -7.850 -10.819 1.00 92.00 83 ILE A O 1
ATOM 665 N N . LEU A 1 84 ? 13.610 -6.120 -9.361 1.00 87.25 84 LEU A N 1
ATOM 666 C CA . LEU A 1 84 ? 14.281 -5.126 -10.204 1.00 87.25 84 LEU A CA 1
ATOM 667 C C . LEU A 1 84 ? 15.766 -5.453 -10.403 1.00 87.25 84 LEU A C 1
ATOM 669 O O . LEU A 1 84 ? 16.204 -5.384 -11.571 1.00 87.25 84 LEU A O 1
#

Secondary structure (DSSP, 8-state):
-HHHHHHHHHHHHT--S-HHHHHHHHHHHHHHHHHHHHS-HHHHTTS---SSHHHHHHTTSS-TTHHHHHHHHHHHHHHHHHH-

Foldseek 3Di:
DLPVLLVLLVVLCPPPPDPVLVVLQVVLVVVVVVVLVPDDPVSVQLADDDPGVNRRSVVLPPGNCNVVNSVSSNVSSVVSVVSD

Mean predicted aligned error: 3.49 Å

Radius o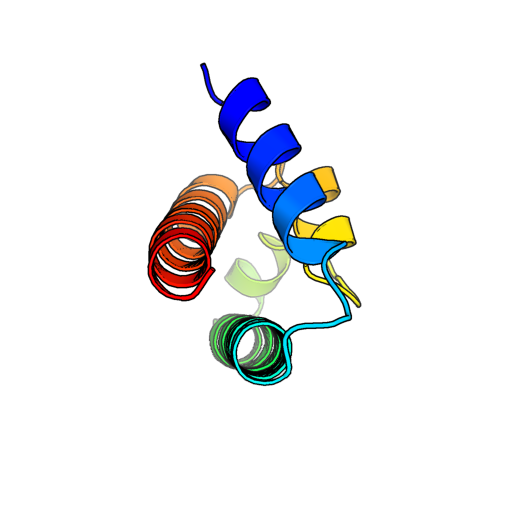f gyration: 12.65 Å; Cα contacts (8 Å, |Δi|>4): 48; chains: 1; bounding box: 32×20×30 Å